Protein AF-A0A5J4PJF4-F1 (afdb_monomer)

Organism: NCBI:txid433724

Nearest PDB structures (foldseek):
  6h3s-assembly2_A  TM=4.287E-01  e=9.826E-01  Bovine Schmallenberg virus BH80/Germany/2011
  2y3w-assembly2_C  TM=3.271E-01  e=1.753E+00  Danio rerio
  2dyt-assembly1_A  TM=2.154E-01  e=3.513E+00  Saccharomyces cerevisiae
  7t7i-assembly7_J  TM=2.563E-01  e=6.268E+00  Human herpesvirus 4 strain B95-8
  5doe-assembly1_B  TM=2.335E-01  e=6.268E+00  Human herpesvirus 5 strain AD169

Sequence (119 aa):
MDNKVKKTVKIRIDGKPINCYILENDTIFIEDTIKEFFKSNSNDIPIILDITDNSQVIQIKVYKIENVIHNIKTKHLKYLAQIGLVDLIETNKNQIEPKERNLSEFDNLILQAMRYNPH

Mean predicted aligned error: 12.49 Å

Radius of gyration: 22.82 Å; Cα contacts (8 Å, |Δi|>4): 137; chains: 1; bounding box: 58×46×56 Å

Structure (mmCIF, N/CA/C/O backbone):
data_AF-A0A5J4PJF4-F1
#
_entry.id   AF-A0A5J4PJF4-F1
#
loop_
_atom_site.group_PDB
_atom_site.id
_atom_site.type_symbol
_atom_site.label_atom_id
_atom_site.label_alt_id
_atom_site.label_comp_id
_atom_site.label_asym_id
_atom_site.label_entity_id
_atom_site.label_seq_id
_atom_site.pdbx_PDB_ins_code
_atom_site.Cartn_x
_atom_site.Cartn_y
_atom_site.Cartn_z
_atom_site.occupancy
_atom_site.B_iso_or_equiv
_atom_site.auth_seq_id
_atom_site.auth_comp_id
_atom_site.auth_asym_id
_atom_site.auth_atom_id
_atom_site.pdbx_PDB_model_num
ATOM 1 N N . MET A 1 1 ? 18.896 9.790 -6.501 1.00 50.44 1 MET A N 1
ATOM 2 C CA . MET A 1 1 ? 18.861 8.315 -6.582 1.00 50.44 1 MET A CA 1
ATOM 3 C C . MET A 1 1 ? 17.611 7.986 -7.364 1.00 50.44 1 MET A C 1
ATOM 5 O O . MET A 1 1 ? 16.539 8.316 -6.880 1.00 50.44 1 MET A O 1
ATOM 9 N N . ASP A 1 2 ? 17.746 7.450 -8.573 1.00 59.97 2 ASP A N 1
ATOM 10 C CA . ASP A 1 2 ? 16.590 7.116 -9.409 1.00 59.97 2 ASP A CA 1
ATOM 11 C C . ASP A 1 2 ? 15.894 5.877 -8.840 1.00 59.97 2 ASP A C 1
ATOM 13 O O . ASP A 1 2 ? 16.375 4.754 -8.996 1.00 59.97 2 ASP A O 1
ATOM 17 N N . ASN A 1 3 ? 14.771 6.065 -8.145 1.00 72.56 3 ASN A N 1
ATOM 18 C CA . ASN A 1 3 ? 13.945 4.947 -7.700 1.00 72.56 3 ASN A CA 1
ATOM 19 C C . ASN A 1 3 ? 13.039 4.522 -8.853 1.00 72.56 3 ASN A C 1
ATOM 21 O O . ASN A 1 3 ? 11.914 4.997 -9.006 1.00 72.56 3 ASN A O 1
ATOM 25 N N . LYS A 1 4 ? 13.550 3.623 -9.693 1.00 81.69 4 LYS A N 1
ATOM 26 C CA . LYS A 1 4 ? 12.781 3.086 -10.810 1.00 81.69 4 LYS A CA 1
ATOM 27 C C . LYS A 1 4 ? 11.771 2.054 -10.313 1.00 81.69 4 LYS A C 1
ATOM 29 O O . LYS A 1 4 ? 12.123 1.063 -9.666 1.00 81.69 4 LYS A O 1
ATOM 34 N N . VAL A 1 5 ? 10.499 2.306 -10.606 1.00 84.81 5 VAL A N 1
ATOM 35 C CA . VAL A 1 5 ? 9.396 1.404 -10.269 1.00 84.81 5 VAL A CA 1
ATOM 36 C C . VAL A 1 5 ? 9.378 0.260 -11.275 1.00 84.81 5 VAL A C 1
ATOM 38 O O . VAL A 1 5 ? 9.225 0.477 -12.474 1.00 84.81 5 VAL A O 1
ATOM 41 N N . LYS A 1 6 ? 9.514 -0.965 -10.771 1.00 87.69 6 LYS A N 1
ATOM 42 C CA . LYS A 1 6 ? 9.361 -2.200 -11.547 1.00 87.69 6 LYS A CA 1
ATOM 43 C C . LYS A 1 6 ? 7.890 -2.487 -11.806 1.00 87.69 6 LYS A C 1
ATOM 45 O O . LYS A 1 6 ? 7.518 -2.901 -12.900 1.00 87.69 6 LYS A O 1
ATOM 50 N N . LYS A 1 7 ? 7.0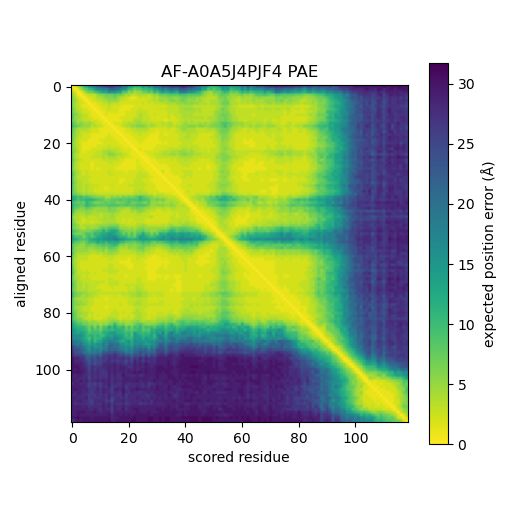53 -2.294 -10.782 1.00 87.69 7 LYS A N 1
ATOM 51 C CA . LYS A 1 7 ? 5.630 -2.630 -10.827 1.00 87.69 7 LYS A CA 1
ATOM 52 C C . LYS A 1 7 ? 4.837 -1.830 -9.803 1.00 87.69 7 LYS A C 1
ATOM 54 O O . LYS A 1 7 ? 5.274 -1.656 -8.667 1.00 87.69 7 LYS A O 1
ATOM 59 N N . THR A 1 8 ? 3.632 -1.423 -10.188 1.00 90.25 8 THR A N 1
ATOM 60 C CA . THR A 1 8 ? 2.651 -0.831 -9.274 1.00 90.25 8 THR A CA 1
ATOM 61 C C . THR A 1 8 ? 1.504 -1.811 -9.070 1.00 90.25 8 THR A C 1
ATOM 63 O O . THR A 1 8 ? 0.844 -2.225 -10.022 1.00 90.25 8 THR A O 1
ATOM 66 N N . VAL A 1 9 ? 1.256 -2.180 -7.818 1.00 90.31 9 VAL A N 1
ATOM 67 C CA . VAL A 1 9 ? 0.168 -3.064 -7.394 1.00 90.31 9 VAL A CA 1
ATOM 68 C C . VAL A 1 9 ? -0.887 -2.241 -6.674 1.00 90.31 9 VAL A C 1
ATOM 70 O O . VAL A 1 9 ? -0.562 -1.366 -5.885 1.00 90.31 9 VAL A O 1
ATOM 73 N N . LYS A 1 10 ? -2.166 -2.541 -6.897 1.00 91.81 10 LYS A N 1
ATOM 74 C CA . LYS A 1 10 ? -3.267 -1.904 -6.171 1.00 91.81 10 LYS A CA 1
ATOM 75 C C . LYS A 1 10 ? -3.904 -2.908 -5.221 1.00 91.81 10 LYS A C 1
ATOM 77 O O . LYS A 1 10 ? -4.579 -3.831 -5.674 1.00 91.81 10 LYS A O 1
ATOM 82 N N . ILE A 1 11 ? -3.712 -2.718 -3.919 1.00 91.50 11 ILE A N 1
ATOM 83 C CA . ILE A 1 11 ? -4.405 -3.507 -2.896 1.00 91.50 11 ILE A CA 1
ATOM 84 C C . ILE A 1 11 ? -5.714 -2.830 -2.509 1.00 91.50 11 ILE A C 1
ATOM 86 O O . ILE A 1 11 ? -5.850 -1.611 -2.613 1.00 91.50 11 ILE A O 1
ATOM 90 N N . ARG A 1 12 ? -6.686 -3.615 -2.042 1.00 91.75 12 ARG A N 1
ATOM 91 C CA . ARG A 1 12 ? -7.919 -3.080 -1.451 1.00 91.75 12 ARG A CA 1
ATOM 92 C C . ARG A 1 12 ? -8.009 -3.450 0.021 1.00 91.75 12 ARG A C 1
ATOM 94 O O . ARG A 1 12 ? -8.033 -4.638 0.345 1.00 91.75 12 ARG A O 1
ATOM 101 N N . ILE A 1 13 ? -8.092 -2.442 0.886 1.00 92.25 13 ILE A N 1
ATOM 102 C CA . ILE A 1 13 ? -8.326 -2.594 2.327 1.00 92.25 13 ILE A CA 1
ATOM 103 C C . ILE A 1 13 ? -9.692 -2.000 2.642 1.00 92.25 13 ILE A C 1
ATOM 105 O O . ILE A 1 13 ? -9.919 -0.818 2.403 1.00 92.25 13 ILE A O 1
ATOM 109 N N . ASP A 1 14 ? -10.617 -2.835 3.121 1.00 89.75 14 ASP A N 1
ATOM 110 C CA . ASP A 1 14 ? -12.009 -2.451 3.405 1.00 89.75 14 ASP A CA 1
ATOM 111 C C . ASP A 1 14 ? -12.659 -1.662 2.240 1.00 89.75 14 ASP A C 1
ATOM 113 O O . ASP A 1 14 ? -13.372 -0.681 2.428 1.00 89.75 14 ASP A O 1
ATOM 117 N N . GLY A 1 15 ? -12.363 -2.077 1.001 1.00 87.75 15 GLY A N 1
ATOM 118 C CA . GLY A 1 15 ? -12.866 -1.459 -0.232 1.00 87.75 15 GLY A CA 1
ATOM 119 C C . GLY A 1 15 ? -12.072 -0.248 -0.736 1.00 87.75 15 GLY A C 1
ATOM 120 O O . GLY A 1 15 ? -12.207 0.101 -1.910 1.00 87.75 15 GLY A O 1
ATOM 121 N N . LYS A 1 16 ? -11.195 0.351 0.079 1.00 91.44 16 LYS A N 1
ATOM 122 C CA . LYS A 1 16 ? -10.347 1.475 -0.343 1.00 91.44 16 LYS A CA 1
ATOM 123 C C . LYS A 1 16 ? -9.133 0.978 -1.140 1.00 91.44 16 LYS A C 1
ATOM 125 O O . LYS A 1 16 ? -8.400 0.126 -0.631 1.00 91.44 16 LYS A O 1
ATOM 130 N N . PRO A 1 17 ? -8.912 1.465 -2.375 1.00 93.31 17 PRO A N 1
ATOM 131 C CA . PRO A 1 17 ? -7.715 1.140 -3.139 1.00 93.31 17 PRO A CA 1
ATOM 132 C C . PRO A 1 17 ? -6.500 1.897 -2.592 1.00 93.31 17 PRO A C 1
ATOM 134 O O . PRO A 1 17 ? -6.596 3.088 -2.316 1.00 93.31 17 PRO A O 1
ATOM 137 N N . ILE A 1 18 ? -5.366 1.213 -2.482 1.00 94.75 18 ILE A N 1
ATOM 138 C CA . ILE A 1 18 ? -4.082 1.785 -2.058 1.00 94.75 18 ILE A CA 1
ATOM 139 C C . ILE A 1 18 ? -3.019 1.292 -3.033 1.00 94.75 18 ILE A C 1
ATOM 141 O O . ILE A 1 18 ? -2.966 0.088 -3.316 1.00 94.75 18 ILE A O 1
ATOM 145 N N . ASN A 1 19 ? -2.193 2.196 -3.562 1.00 94.00 19 ASN A N 1
ATOM 146 C CA . ASN A 1 19 ? -1.101 1.780 -4.434 1.00 94.00 19 ASN A CA 1
ATOM 147 C C . ASN A 1 19 ? 0.103 1.300 -3.613 1.00 94.00 19 ASN A C 1
ATOM 149 O O . ASN A 1 19 ? 0.457 1.844 -2.563 1.00 94.00 19 ASN A O 1
ATOM 153 N N . CYS A 1 20 ? 0.739 0.259 -4.128 1.00 93.12 20 CYS A N 1
ATOM 154 C CA . CYS A 1 20 ? 1.988 -0.302 -3.658 1.00 93.12 20 CYS A CA 1
ATOM 155 C C . CYS A 1 20 ? 2.991 -0.241 -4.808 1.00 93.12 20 CYS A C 1
ATOM 157 O O . CYS A 1 20 ? 2.720 -0.739 -5.900 1.00 93.12 20 CYS A O 1
ATOM 159 N N . TYR A 1 21 ? 4.145 0.354 -4.555 1.00 92.19 21 TYR A N 1
ATOM 160 C CA . TYR A 1 21 ? 5.220 0.518 -5.517 1.00 92.19 21 TYR A CA 1
ATOM 161 C C . TYR A 1 21 ? 6.307 -0.500 -5.204 1.00 92.19 21 TYR A C 1
ATOM 163 O O . TYR A 1 21 ? 6.898 -0.473 -4.126 1.00 92.19 21 TYR A O 1
ATOM 171 N N . ILE A 1 22 ? 6.548 -1.409 -6.141 1.00 91.44 22 ILE A N 1
ATOM 172 C CA . ILE A 1 22 ? 7.641 -2.375 -6.089 1.00 91.44 22 ILE A CA 1
ATOM 173 C C . ILE A 1 22 ? 8.753 -1.815 -6.971 1.00 91.44 22 ILE A C 1
ATOM 175 O O . ILE A 1 22 ? 8.556 -1.599 -8.171 1.00 91.44 22 ILE A O 1
ATOM 179 N N . LEU A 1 23 ? 9.903 -1.529 -6.373 1.00 90.12 23 LEU A N 1
ATOM 180 C CA . LEU A 1 23 ? 11.073 -1.024 -7.089 1.00 90.12 23 LEU A CA 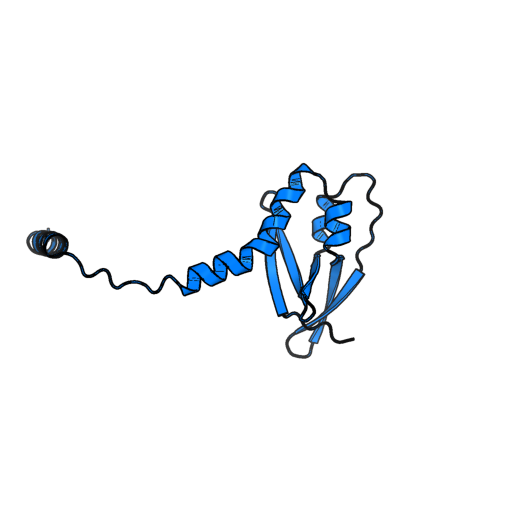1
ATOM 181 C C . LEU A 1 23 ? 11.831 -2.156 -7.795 1.00 90.12 23 LEU A C 1
ATOM 183 O O . LEU A 1 23 ? 11.595 -3.335 -7.539 1.00 90.12 23 LEU A O 1
ATOM 187 N N . GLU A 1 24 ? 12.768 -1.811 -8.6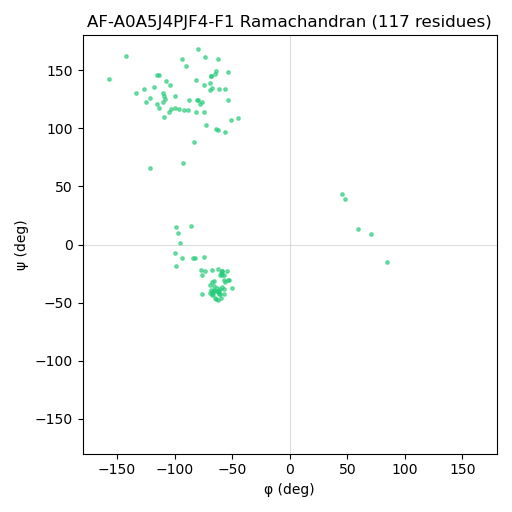80 1.00 87.06 24 GLU A N 1
ATOM 188 C CA . GLU A 1 24 ? 13.624 -2.804 -9.356 1.00 87.06 24 GLU A CA 1
ATOM 189 C C . GLU A 1 24 ? 14.485 -3.638 -8.396 1.00 87.06 24 GLU A C 1
ATOM 191 O O . GLU A 1 24 ? 14.791 -4.785 -8.701 1.00 87.06 24 GLU A O 1
ATOM 196 N N . ASN A 1 25 ? 14.817 -3.101 -7.218 1.00 88.69 25 ASN A N 1
ATOM 197 C CA . ASN A 1 25 ? 15.519 -3.820 -6.150 1.00 88.69 25 ASN A CA 1
ATOM 198 C C . ASN A 1 25 ? 14.576 -4.612 -5.217 1.00 88.69 25 ASN A C 1
ATOM 200 O O . ASN A 1 25 ? 14.959 -4.930 -4.093 1.00 88.69 25 ASN A O 1
ATOM 204 N N . ASP A 1 26 ? 13.329 -4.832 -5.638 1.00 87.25 26 ASP A N 1
ATOM 205 C CA . ASP A 1 26 ? 12.258 -5.509 -4.897 1.00 87.25 26 ASP A CA 1
ATOM 206 C C . ASP A 1 26 ? 11.876 -4.852 -3.552 1.00 87.25 26 ASP A C 1
ATOM 208 O O . ASP A 1 26 ? 11.119 -5.418 -2.761 1.00 87.25 26 ASP A O 1
ATOM 212 N N . THR A 1 27 ? 12.318 -3.614 -3.296 1.00 90.88 27 THR A N 1
ATOM 213 C CA . THR A 1 27 ? 11.820 -2.830 -2.158 1.00 90.88 27 THR A CA 1
ATOM 214 C C . THR A 1 27 ? 10.368 -2.437 -2.404 1.00 90.88 27 THR A C 1
ATOM 216 O O . THR A 1 27 ? 10.026 -1.928 -3.473 1.00 90.88 27 THR A O 1
ATOM 219 N N . ILE A 1 28 ? 9.522 -2.631 -1.390 1.00 93.06 28 ILE A N 1
ATOM 220 C CA . ILE A 1 28 ? 8.090 -2.346 -1.473 1.00 93.06 28 ILE A CA 1
ATOM 221 C C . ILE A 1 28 ? 7.746 -1.117 -0.635 1.00 93.06 28 ILE A C 1
ATOM 223 O O . ILE A 1 28 ? 7.978 -1.075 0.580 1.00 93.06 28 ILE A O 1
ATOM 227 N N . PHE A 1 29 ? 7.121 -0.152 -1.297 1.00 94.56 29 PHE A N 1
ATOM 228 C CA . PHE A 1 29 ? 6.545 1.043 -0.705 1.00 94.56 29 PHE A CA 1
ATOM 229 C C . PHE A 1 29 ? 5.025 1.034 -0.838 1.00 94.56 29 PHE A C 1
ATOM 231 O O . PHE A 1 29 ? 4.484 0.540 -1.821 1.00 94.56 29 PHE A O 1
ATOM 238 N N . ILE A 1 30 ? 4.322 1.581 0.146 1.00 95.12 30 ILE A N 1
ATOM 239 C CA . ILE A 1 30 ? 2.858 1.667 0.176 1.00 95.12 30 ILE A CA 1
ATOM 240 C C . ILE A 1 30 ? 2.476 3.127 0.409 1.00 95.12 30 ILE A C 1
ATOM 242 O O . ILE A 1 30 ? 3.061 3.768 1.278 1.00 95.12 30 ILE A O 1
ATOM 246 N N . GLU A 1 31 ? 1.522 3.655 -0.356 1.00 95.38 31 GLU A N 1
ATOM 247 C CA . GLU A 1 31 ? 1.061 5.045 -0.222 1.00 95.38 31 GLU A CA 1
ATOM 248 C C . GLU A 1 31 ? 0.636 5.415 1.199 1.00 95.38 31 GLU A C 1
ATOM 250 O O . GLU A 1 31 ? 0.097 4.596 1.943 1.00 95.38 31 GLU A O 1
ATOM 255 N N . ASP A 1 32 ? 0.839 6.683 1.557 1.00 95.44 32 ASP A N 1
ATOM 256 C CA . ASP A 1 32 ? 0.562 7.231 2.886 1.00 95.44 32 ASP A CA 1
ATOM 257 C C . ASP A 1 32 ? -0.894 7.096 3.351 1.00 95.44 32 ASP A C 1
ATOM 259 O O . ASP A 1 32 ? -1.149 7.036 4.556 1.00 95.44 32 ASP A O 1
ATOM 263 N N . THR A 1 33 ? -1.839 6.951 2.423 1.00 94.50 33 THR A N 1
ATOM 264 C CA . THR A 1 33 ? -3.249 6.635 2.701 1.00 94.50 33 THR A CA 1
ATOM 265 C C . THR A 1 33 ? -3.424 5.374 3.560 1.00 94.50 33 THR A C 1
ATOM 267 O O . THR A 1 33 ? -4.404 5.259 4.299 1.00 94.50 33 THR A O 1
ATOM 270 N N . ILE A 1 34 ? -2.439 4.463 3.574 1.00 94.50 34 ILE A N 1
ATOM 271 C CA . ILE A 1 34 ? -2.399 3.297 4.471 1.00 94.50 34 ILE A CA 1
ATOM 272 C C . ILE A 1 34 ? -2.423 3.668 5.962 1.00 94.50 34 ILE A C 1
ATOM 274 O O . ILE A 1 34 ? -2.857 2.862 6.791 1.00 94.50 34 ILE A O 1
ATOM 278 N N . LYS A 1 35 ? -2.008 4.891 6.317 1.00 94.62 35 LYS A N 1
ATOM 279 C CA . LYS A 1 35 ? -1.934 5.381 7.700 1.00 94.62 35 LYS A CA 1
ATOM 280 C C . LYS A 1 35 ? -3.278 5.316 8.426 1.00 94.62 35 LYS A C 1
ATOM 282 O O . LYS A 1 35 ? -3.304 5.070 9.630 1.00 94.62 35 LYS A O 1
ATOM 287 N N . GLU A 1 36 ? -4.399 5.461 7.717 1.00 94.00 36 GLU A N 1
ATOM 288 C CA . GLU A 1 36 ? -5.747 5.333 8.299 1.00 94.00 36 GLU A CA 1
ATOM 289 C C . GLU A 1 36 ? -5.975 3.969 8.982 1.00 94.00 36 GLU A C 1
ATOM 291 O O . GLU A 1 36 ? -6.773 3.830 9.916 1.00 94.00 36 GLU A O 1
ATOM 296 N N . PHE A 1 37 ? -5.241 2.946 8.540 1.00 94.56 37 PHE A N 1
ATOM 297 C CA . PHE A 1 37 ? -5.364 1.571 9.010 1.00 94.56 37 PHE A CA 1
ATOM 298 C C . PHE A 1 37 ? -4.367 1.209 10.121 1.00 94.56 37 PHE A C 1
ATOM 300 O O . PHE A 1 37 ? -4.394 0.071 10.611 1.00 94.56 37 PHE A O 1
ATOM 307 N N . PHE A 1 38 ? -3.526 2.154 10.550 1.00 95.38 38 PHE A N 1
ATOM 308 C CA . PHE A 1 38 ? -2.545 1.961 11.617 1.00 95.38 38 PHE A CA 1
ATOM 309 C C . PHE A 1 38 ? -3.184 1.896 13.012 1.00 95.38 38 PHE A C 1
ATOM 311 O O . PHE A 1 38 ? -4.342 2.273 13.234 1.00 95.38 38 PHE A O 1
ATOM 318 N N . LYS A 1 39 ? -2.427 1.346 13.966 1.00 94.81 39 LYS A N 1
ATOM 319 C CA . LYS A 1 39 ? -2.727 1.369 15.403 1.00 94.81 39 LYS A CA 1
ATOM 320 C C . LYS A 1 39 ? -2.695 2.817 15.906 1.00 94.81 39 LYS A C 1
ATOM 322 O O . LYS A 1 39 ? -1.925 3.632 15.407 1.00 94.81 39 LYS A O 1
ATOM 327 N N . SER A 1 40 ? -3.499 3.136 16.919 1.00 88.88 40 SER A N 1
ATOM 328 C CA . SER A 1 40 ? -3.637 4.511 17.427 1.00 88.88 40 SER A CA 1
ATOM 329 C C . SER A 1 40 ? -2.342 5.106 17.997 1.00 88.88 40 SER A C 1
ATOM 331 O O . SER A 1 40 ? -2.225 6.319 18.086 1.00 88.88 40 SER A O 1
ATOM 333 N N . ASN A 1 41 ? -1.378 4.266 18.381 1.00 89.00 41 ASN A N 1
ATOM 334 C CA . ASN A 1 41 ? -0.071 4.654 18.915 1.00 89.00 41 ASN A CA 1
ATOM 335 C C . ASN A 1 41 ? 1.054 4.659 17.860 1.00 89.00 41 ASN A C 1
ATOM 337 O O . ASN A 1 41 ? 2.226 4.737 18.219 1.00 89.00 41 ASN A O 1
ATOM 341 N N . SER A 1 42 ? 0.721 4.528 16.575 1.00 88.75 42 SER A N 1
ATOM 342 C CA . SER A 1 42 ? 1.708 4.576 15.498 1.00 88.75 42 SER A CA 1
ATOM 343 C C . SER A 1 42 ? 2.176 6.010 15.256 1.00 88.75 42 SER A C 1
ATOM 345 O O . SER A 1 42 ? 1.422 6.831 14.735 1.00 88.75 42 SER A O 1
ATOM 347 N N . ASN A 1 43 ? 3.452 6.273 15.533 1.00 86.31 43 ASN A N 1
ATOM 348 C CA . ASN A 1 43 ? 4.105 7.559 15.263 1.00 86.31 43 ASN A CA 1
ATOM 349 C C . ASN A 1 43 ? 4.921 7.557 13.964 1.00 86.31 43 ASN A C 1
ATOM 351 O O . ASN A 1 43 ? 5.748 8.439 13.752 1.00 86.31 43 ASN A O 1
ATOM 355 N N . ASP A 1 44 ? 4.713 6.558 13.107 1.00 91.25 44 ASP A N 1
ATOM 356 C CA . ASP A 1 44 ? 5.510 6.402 11.901 1.00 91.25 44 ASP A CA 1
ATOM 357 C C . ASP A 1 44 ? 5.239 7.507 10.866 1.00 91.25 44 ASP A C 1
ATOM 359 O O . ASP A 1 44 ? 4.093 7.920 10.620 1.00 91.25 44 ASP A O 1
ATOM 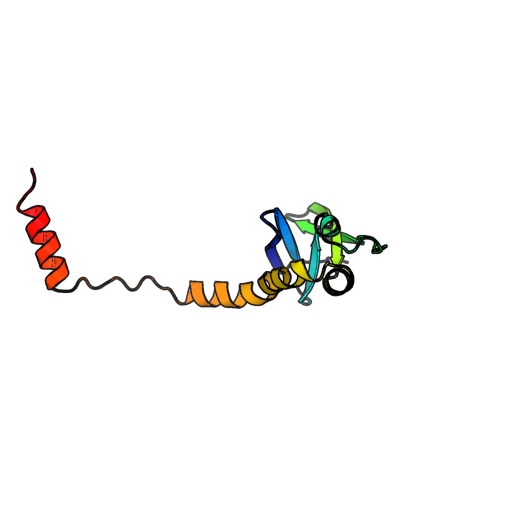363 N N . ILE A 1 45 ? 6.316 7.983 10.246 1.00 91.56 45 ILE A N 1
ATOM 364 C CA . ILE A 1 45 ? 6.317 9.150 9.361 1.00 91.56 45 ILE A CA 1
ATOM 365 C C . ILE A 1 45 ? 6.541 8.664 7.926 1.00 91.56 45 ILE A C 1
ATOM 367 O O . ILE A 1 45 ? 7.467 7.885 7.695 1.00 91.56 45 ILE A O 1
ATOM 371 N N . PRO A 1 46 ? 5.717 9.099 6.955 1.00 94.81 46 PRO A N 1
ATOM 372 C CA . PRO A 1 46 ? 5.920 8.701 5.574 1.00 94.81 46 PRO A CA 1
ATOM 373 C C . PRO A 1 46 ? 7.203 9.340 5.040 1.00 94.81 46 PRO A C 1
ATOM 375 O O . PRO A 1 46 ? 7.528 10.484 5.366 1.00 94.81 46 PRO A O 1
ATOM 378 N N . ILE A 1 47 ? 7.903 8.616 4.180 1.00 94.12 47 ILE A N 1
ATOM 379 C CA . ILE A 1 47 ? 9.032 9.144 3.420 1.00 94.12 47 ILE A CA 1
ATOM 380 C C . ILE A 1 47 ? 8.555 9.641 2.057 1.00 94.12 47 ILE A C 1
ATOM 382 O O . ILE A 1 47 ? 7.498 9.236 1.571 1.00 94.12 47 ILE A O 1
ATOM 386 N N . ILE A 1 48 ? 9.345 10.508 1.429 1.00 94.25 48 ILE A N 1
ATOM 387 C CA . ILE A 1 48 ? 9.112 10.924 0.047 1.00 94.25 48 ILE A CA 1
ATOM 388 C C . ILE A 1 48 ? 9.818 9.926 -0.871 1.00 94.25 48 ILE A C 1
ATOM 390 O O . ILE A 1 48 ? 11.018 9.687 -0.733 1.00 94.25 48 ILE A O 1
ATOM 394 N N . LEU A 1 49 ? 9.056 9.335 -1.784 1.00 90.81 49 LEU A N 1
ATOM 395 C CA . LEU A 1 49 ? 9.545 8.523 -2.884 1.00 90.81 49 LEU A CA 1
ATOM 396 C C . LEU A 1 49 ? 9.433 9.340 -4.167 1.00 90.81 49 LEU A C 1
ATOM 398 O O . LEU A 1 49 ? 8.331 9.659 -4.611 1.00 90.81 49 LEU A O 1
ATOM 402 N N . ASP A 1 50 ? 10.585 9.655 -4.744 1.00 89.81 50 ASP A N 1
ATOM 403 C CA . ASP A 1 50 ? 10.688 10.258 -6.067 1.00 89.81 50 ASP A CA 1
ATOM 404 C C . ASP A 1 50 ? 10.558 9.151 -7.124 1.00 89.81 50 ASP A C 1
ATOM 406 O O . ASP A 1 50 ? 11.409 8.264 -7.197 1.00 89.81 50 ASP A O 1
ATOM 410 N N . ILE A 1 51 ? 9.486 9.182 -7.915 1.00 81.56 51 ILE A N 1
ATOM 411 C CA . ILE A 1 51 ? 9.227 8.248 -9.017 1.00 81.56 51 ILE A CA 1
ATOM 412 C C . ILE A 1 51 ? 9.383 9.000 -10.333 1.00 81.56 51 ILE A C 1
ATOM 414 O O . ILE A 1 51 ? 8.750 10.034 -10.538 1.00 81.56 51 ILE A O 1
ATOM 418 N N . THR A 1 52 ? 10.193 8.466 -11.242 1.00 76.81 52 THR A N 1
ATOM 419 C CA . THR A 1 52 ? 10.347 9.031 -12.586 1.00 76.81 52 THR A CA 1
ATOM 420 C C . THR A 1 52 ? 9.302 8.433 -13.526 1.00 76.81 52 THR A C 1
ATOM 422 O O . THR A 1 52 ? 9.342 7.236 -13.807 1.00 76.81 52 THR A O 1
ATOM 425 N N . ASP A 1 53 ? 8.398 9.266 -14.039 1.00 69.25 53 ASP A N 1
ATOM 426 C CA . ASP A 1 53 ? 7.402 8.916 -15.057 1.00 69.25 53 ASP A CA 1
ATOM 427 C C . ASP A 1 53 ? 7.528 9.878 -16.247 1.00 69.25 53 ASP A C 1
ATOM 429 O O . ASP A 1 53 ? 7.467 11.093 -16.075 1.00 69.25 53 ASP A O 1
ATOM 433 N N . ASN A 1 54 ? 7.755 9.352 -17.456 1.00 66.12 54 ASN A N 1
ATOM 434 C CA . ASN A 1 54 ? 7.877 10.130 -18.700 1.00 66.12 54 ASN A CA 1
ATOM 435 C C . ASN A 1 54 ? 8.762 11.396 -18.588 1.00 66.12 54 ASN A C 1
ATOM 437 O O . ASN A 1 54 ? 8.411 12.463 -19.093 1.00 66.12 54 ASN A O 1
ATOM 441 N N . SER A 1 55 ? 9.919 11.274 -17.924 1.00 70.75 55 SER A N 1
ATOM 442 C CA . SER A 1 55 ? 10.888 12.360 -17.670 1.00 70.75 55 SER A CA 1
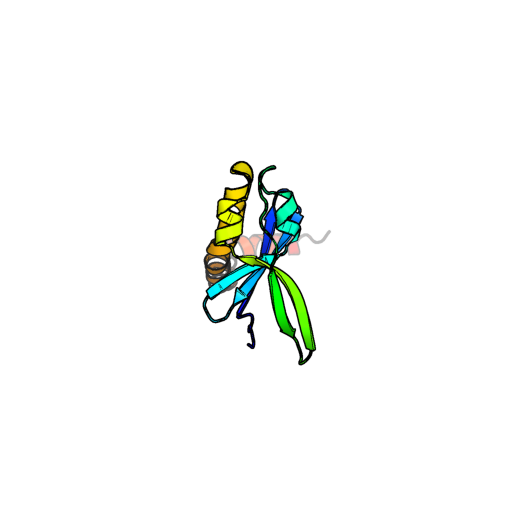ATOM 443 C C . SER A 1 55 ? 10.442 13.438 -16.668 1.00 70.75 55 SER A C 1
ATOM 445 O O . SER A 1 55 ? 11.139 14.439 -16.503 1.00 70.75 55 SER A O 1
ATOM 447 N N . GLN A 1 56 ? 9.326 13.237 -15.964 1.00 72.69 56 GLN A N 1
ATOM 448 C CA . GLN A 1 56 ? 8.918 14.029 -14.804 1.00 72.69 56 GLN A CA 1
ATOM 449 C C . GLN A 1 56 ? 9.170 13.242 -13.515 1.00 72.69 56 GLN A C 1
ATOM 451 O O . GLN A 1 56 ? 8.899 12.046 -13.436 1.00 72.69 56 GLN A O 1
ATOM 456 N N . VAL A 1 57 ? 9.694 13.922 -12.493 1.00 82.06 57 VAL A N 1
ATOM 457 C CA . VAL A 1 57 ? 9.857 13.348 -11.153 1.00 82.06 57 VAL A CA 1
ATOM 458 C C . VAL A 1 57 ? 8.610 13.673 -10.339 1.00 82.06 57 VAL A C 1
ATOM 460 O O . VAL A 1 57 ? 8.320 14.839 -10.073 1.00 82.06 57 VAL A O 1
ATOM 463 N N . ILE A 1 58 ? 7.874 12.639 -9.949 1.00 86.06 58 ILE A N 1
ATOM 464 C CA . ILE A 1 58 ? 6.688 12.730 -9.101 1.00 86.06 58 ILE A CA 1
ATOM 465 C C . ILE A 1 58 ? 7.094 12.365 -7.677 1.00 86.06 58 ILE A C 1
ATOM 467 O O . ILE A 1 58 ? 7.666 11.304 -7.440 1.00 86.06 58 ILE A O 1
ATOM 471 N N . GLN A 1 59 ? 6.767 13.231 -6.721 1.00 90.00 59 GLN A N 1
ATOM 472 C CA . GLN A 1 59 ? 7.045 13.002 -5.306 1.00 90.00 59 GLN A CA 1
AT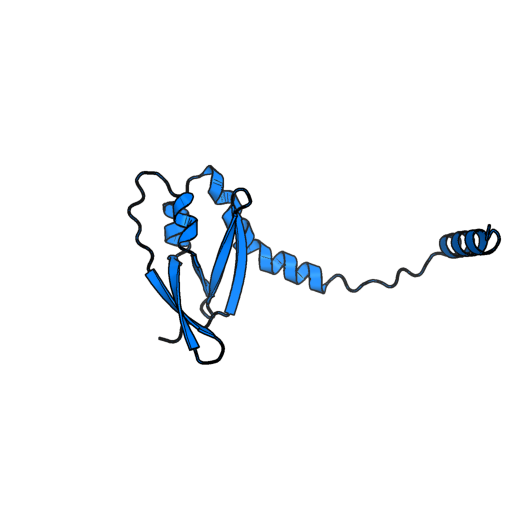OM 473 C C . GLN A 1 59 ? 5.815 12.416 -4.617 1.00 90.00 59 GLN A C 1
ATOM 475 O O . GLN A 1 59 ? 4.776 13.073 -4.526 1.00 90.00 59 GLN A O 1
ATOM 480 N N . ILE A 1 60 ? 5.929 11.192 -4.109 1.00 91.50 60 ILE A N 1
ATOM 481 C CA . ILE A 1 60 ? 4.827 10.483 -3.450 1.00 91.50 60 ILE A CA 1
ATOM 482 C C . ILE A 1 60 ? 5.196 10.197 -2.000 1.00 91.50 60 ILE A C 1
ATOM 484 O O . ILE A 1 60 ? 6.302 9.757 -1.703 1.00 91.50 60 ILE A O 1
ATOM 488 N N . LYS A 1 61 ? 4.262 10.426 -1.074 1.00 95.56 61 LYS A N 1
ATOM 489 C CA . LYS A 1 61 ? 4.435 10.037 0.329 1.00 95.56 61 LYS A CA 1
ATOM 490 C C . LYS A 1 61 ? 4.121 8.557 0.496 1.00 95.56 61 LYS A C 1
ATOM 492 O O . LYS A 1 61 ? 3.029 8.108 0.152 1.00 95.56 61 LYS A O 1
ATOM 497 N N . VAL A 1 62 ? 5.071 7.808 1.039 1.00 95.88 62 VAL A N 1
ATOM 498 C CA . VAL A 1 62 ? 4.969 6.354 1.169 1.00 95.88 62 VAL A CA 1
ATOM 499 C C . VAL A 1 62 ? 5.565 5.844 2.477 1.00 95.88 62 VAL A C 1
ATOM 501 O O . VAL A 1 62 ? 6.385 6.498 3.116 1.00 95.88 62 VAL A O 1
ATOM 504 N N . TYR A 1 63 ? 5.195 4.626 2.846 1.00 96.50 63 TYR A N 1
ATOM 505 C CA . TYR A 1 63 ? 5.780 3.847 3.929 1.00 96.50 63 TYR A CA 1
ATOM 506 C C . TYR A 1 63 ? 6.465 2.603 3.370 1.00 96.50 63 TYR A C 1
ATOM 508 O O . TYR A 1 63 ? 5.978 2.002 2.412 1.00 96.50 63 TYR A O 1
ATOM 516 N N . LYS A 1 64 ? 7.568 2.168 3.986 1.00 94.44 64 LYS A N 1
ATOM 517 C CA . LYS A 1 64 ? 8.135 0.839 3.709 1.00 94.44 64 LYS A CA 1
ATOM 518 C C . LYS A 1 64 ? 7.162 -0.248 4.158 1.00 94.44 64 LYS A C 1
ATOM 520 O O . LYS A 1 64 ? 6.495 -0.095 5.181 1.00 94.44 64 LYS A O 1
ATOM 525 N N . ILE A 1 65 ? 7.124 -1.373 3.449 1.00 94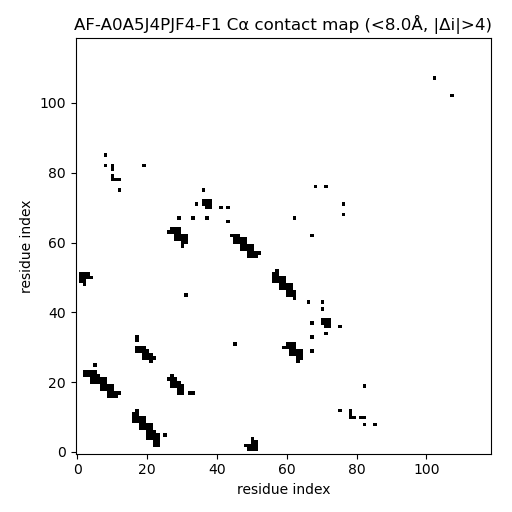.12 65 ILE A N 1
ATOM 526 C CA . ILE A 1 65 ? 6.252 -2.493 3.829 1.00 94.12 65 ILE A CA 1
ATOM 527 C C . ILE A 1 65 ? 6.513 -2.998 5.258 1.00 94.12 65 ILE A C 1
ATOM 529 O O . ILE A 1 65 ? 5.562 -3.277 5.980 1.00 94.12 65 ILE A O 1
ATOM 533 N N . GLU A 1 66 ? 7.771 -3.044 5.704 1.00 92.88 66 GLU A N 1
ATOM 534 C CA . GLU A 1 66 ? 8.152 -3.452 7.067 1.00 92.88 66 GLU A CA 1
ATOM 535 C C . GLU A 1 66 ? 7.513 -2.546 8.127 1.00 92.88 66 GLU A C 1
ATOM 537 O O . GLU A 1 66 ? 6.894 -3.017 9.085 1.00 92.88 66 GLU A O 1
ATOM 542 N N . ASN A 1 67 ? 7.582 -1.233 7.901 1.00 94.44 67 ASN A N 1
ATOM 543 C CA . ASN A 1 67 ? 6.949 -0.227 8.739 1.00 94.44 67 ASN A CA 1
ATOM 544 C C . ASN A 1 67 ? 5.422 -0.383 8.767 1.00 94.44 67 ASN A C 1
ATOM 546 O O . ASN A 1 67 ? 4.807 -0.304 9.833 1.00 94.44 67 ASN A O 1
ATOM 550 N N . VAL A 1 68 ? 4.803 -0.644 7.611 1.00 94.94 68 VAL A N 1
ATOM 551 C CA . VAL A 1 68 ? 3.360 -0.904 7.522 1.00 94.94 68 VAL A CA 1
ATOM 552 C C . VAL A 1 68 ? 2.991 -2.157 8.311 1.00 94.94 68 VAL A C 1
ATOM 554 O O . VAL A 1 68 ? 2.064 -2.104 9.113 1.00 94.94 68 VAL A O 1
ATOM 557 N N . ILE A 1 69 ? 3.721 -3.264 8.151 1.00 93.75 69 ILE A N 1
ATOM 558 C CA . ILE A 1 69 ? 3.481 -4.520 8.881 1.00 93.75 69 ILE A CA 1
ATOM 559 C C . ILE A 1 69 ? 3.549 -4.290 10.395 1.00 93.75 69 ILE A C 1
ATOM 561 O O . ILE A 1 69 ? 2.695 -4.782 11.136 1.00 93.75 69 ILE A O 1
ATOM 565 N N . HIS A 1 70 ? 4.527 -3.512 10.859 1.00 93.69 70 HIS A N 1
ATOM 566 C CA . HIS A 1 70 ? 4.689 -3.219 12.279 1.00 93.69 70 HIS A CA 1
ATOM 567 C C . HIS A 1 70 ? 3.524 -2.388 12.850 1.00 93.69 70 HIS A C 1
ATOM 569 O O . HIS A 1 70 ? 3.043 -2.646 13.962 1.00 93.69 70 HIS A O 1
ATOM 575 N N . ASN A 1 71 ? 3.036 -1.408 12.085 1.00 95.00 71 ASN A N 1
ATOM 576 C CA . ASN A 1 71 ? 2.096 -0.397 12.571 1.00 95.00 71 ASN A CA 1
ATOM 577 C C . ASN A 1 71 ? 0.624 -0.666 12.230 1.00 95.00 71 ASN A C 1
ATOM 579 O O . ASN A 1 71 ? -0.259 -0.114 12.889 1.00 95.00 71 ASN A O 1
ATOM 583 N N . ILE A 1 72 ? 0.318 -1.520 11.252 1.00 94.75 72 ILE A N 1
ATOM 584 C CA . ILE A 1 72 ? -1.060 -1.796 10.834 1.00 94.75 72 ILE A CA 1
ATOM 585 C C . ILE A 1 72 ? -1.848 -2.557 11.912 1.00 94.75 72 ILE A C 1
ATOM 587 O O . ILE A 1 72 ? -1.324 -3.410 12.632 1.00 94.75 72 ILE A O 1
ATOM 591 N N . LYS A 1 73 ? -3.149 -2.267 12.037 1.00 95.00 73 LYS A N 1
ATOM 592 C CA . LYS A 1 73 ? -4.056 -3.064 12.880 1.00 95.00 73 LYS A CA 1
ATOM 593 C C . LYS A 1 73 ? -4.106 -4.505 12.361 1.00 95.00 73 LYS A C 1
ATOM 595 O O . LYS A 1 73 ? -4.346 -4.720 11.175 1.00 95.00 73 LYS A O 1
ATOM 600 N N . THR A 1 74 ? -3.997 -5.488 13.258 1.00 92.81 74 THR A N 1
ATOM 601 C CA . THR A 1 74 ? -3.936 -6.925 12.921 1.00 92.81 74 THR A CA 1
ATOM 602 C C . THR A 1 74 ? -5.056 -7.377 11.980 1.00 92.81 74 THR A C 1
ATOM 604 O O . THR A 1 74 ? -4.811 -8.143 11.053 1.00 92.81 74 THR A O 1
ATOM 607 N N . LYS A 1 75 ? -6.275 -6.838 12.143 1.00 93.44 75 LYS A N 1
ATOM 608 C CA . LYS A 1 75 ? -7.425 -7.159 11.280 1.00 93.44 75 LYS A CA 1
ATOM 609 C C . LYS A 1 75 ? -7.216 -6.841 9.790 1.00 93.44 75 LYS A C 1
ATOM 611 O O . LYS A 1 75 ? -7.875 -7.455 8.952 1.00 93.44 75 LYS A O 1
ATOM 616 N N . HIS A 1 76 ? -6.320 -5.910 9.457 1.00 93.50 76 HIS A N 1
ATOM 617 C CA . HIS A 1 76 ? -6.032 -5.511 8.079 1.00 93.50 76 HIS A CA 1
ATOM 618 C C . HIS A 1 76 ? -4.758 -6.161 7.510 1.00 93.50 76 HIS A C 1
ATOM 620 O O . HIS A 1 76 ? -4.514 -6.051 6.312 1.00 93.50 76 HIS A O 1
ATOM 626 N N . LEU A 1 77 ? -3.968 -6.880 8.322 1.00 91.31 77 LEU A N 1
ATOM 627 C CA . LEU A 1 77 ? -2.705 -7.488 7.882 1.00 91.31 77 LEU A CA 1
ATOM 628 C C . LEU A 1 77 ? -2.915 -8.472 6.719 1.00 91.31 77 LEU A C 1
ATOM 630 O O . LEU A 1 77 ? -2.133 -8.500 5.772 1.00 91.31 77 LEU A O 1
ATOM 634 N N . LYS A 1 78 ? -4.036 -9.207 6.742 1.00 91.31 78 LYS A N 1
ATOM 635 C CA . LYS A 1 78 ? -4.445 -10.144 5.683 1.00 91.31 78 LYS A CA 1
ATOM 636 C C . LYS A 1 78 ? -4.489 -9.518 4.287 1.00 91.31 78 LYS A C 1
ATOM 638 O O . LYS A 1 78 ? -4.258 -10.212 3.305 1.00 91.31 78 LYS A O 1
ATOM 643 N N . TYR A 1 79 ? -4.778 -8.220 4.176 1.00 91.06 79 TYR A N 1
ATOM 644 C CA . TYR A 1 79 ? -4.888 -7.570 2.874 1.00 91.06 79 TYR A CA 1
ATOM 645 C C . TYR A 1 79 ? -3.522 -7.355 2.214 1.00 91.06 79 TYR A C 1
ATOM 647 O O . TYR A 1 79 ? -3.467 -7.310 0.989 1.00 91.06 79 TYR A O 1
ATOM 655 N N . LEU A 1 80 ? -2.428 -7.309 2.987 1.00 90.25 80 LEU A N 1
ATOM 656 C CA . LEU A 1 80 ? -1.069 -7.193 2.444 1.00 90.25 80 LEU A CA 1
ATOM 657 C C . LEU A 1 80 ? -0.641 -8.449 1.673 1.00 90.25 80 LEU A C 1
ATOM 659 O O . LEU A 1 80 ? 0.196 -8.351 0.780 1.00 90.25 80 LEU A O 1
ATOM 663 N N . ALA A 1 81 ? -1.263 -9.606 1.933 1.00 88.25 81 ALA A N 1
ATOM 664 C CA . ALA A 1 81 ? -1.027 -10.820 1.151 1.00 88.25 81 ALA A CA 1
ATOM 665 C C . ALA A 1 81 ? -1.348 -10.622 -0.342 1.00 88.25 81 ALA A C 1
ATOM 667 O O . ALA A 1 81 ? -0.726 -11.260 -1.184 1.00 88.25 81 ALA A O 1
ATOM 668 N N . GLN A 1 82 ? -2.251 -9.690 -0.687 1.00 87.19 82 GLN A N 1
ATOM 669 C CA . GLN A 1 82 ? -2.540 -9.337 -2.082 1.00 87.19 82 GLN A CA 1
ATOM 670 C C . GLN A 1 82 ? -1.280 -8.910 -2.842 1.00 87.19 82 GLN A C 1
ATOM 672 O O . GLN A 1 82 ? -1.198 -9.197 -4.027 1.00 87.19 82 GLN A O 1
ATOM 677 N N . ILE A 1 83 ? -0.300 -8.285 -2.173 1.00 85.56 83 ILE A N 1
ATOM 678 C CA . ILE A 1 83 ? 0.956 -7.833 -2.789 1.00 85.56 83 ILE A CA 1
ATOM 679 C C . ILE A 1 83 ? 1.771 -9.030 -3.296 1.00 85.56 83 ILE A C 1
ATOM 681 O O . ILE A 1 83 ? 2.213 -9.025 -4.439 1.00 85.56 83 ILE A O 1
ATOM 685 N N . GLY A 1 84 ? 1.921 -10.076 -2.476 1.00 79.62 84 GLY A N 1
ATOM 686 C CA . GLY A 1 84 ? 2.677 -11.281 -2.844 1.00 79.62 84 GLY A CA 1
ATOM 687 C C . GLY A 1 84 ? 1.924 -12.227 -3.785 1.00 79.62 84 GLY A C 1
ATOM 688 O O . GLY A 1 84 ? 2.536 -13.024 -4.486 1.00 79.62 84 GLY A O 1
ATOM 689 N N . LEU A 1 85 ? 0.592 -12.140 -3.830 1.00 78.00 85 LEU A N 1
ATOM 690 C CA . LEU A 1 85 ? -0.230 -12.976 -4.709 1.00 78.00 85 LEU A CA 1
ATOM 691 C C . LEU A 1 85 ? -0.353 -12.428 -6.138 1.00 78.00 85 LEU A C 1
ATOM 693 O O . LEU A 1 85 ? -0.841 -13.150 -7.007 1.00 78.00 85 LEU A O 1
ATOM 697 N N . VAL A 1 86 ? 0.067 -11.187 -6.417 1.00 71.31 86 VAL A N 1
ATOM 698 C CA . VAL A 1 86 ? -0.095 -10.602 -7.762 1.00 71.31 86 VAL A CA 1
ATOM 699 C C . VAL A 1 86 ? 0.644 -11.410 -8.821 1.00 71.31 86 VAL A C 1
ATOM 701 O O . VAL A 1 86 ? 0.079 -11.672 -9.880 1.00 71.31 86 VAL A O 1
ATOM 704 N N . ASP A 1 87 ? 1.863 -11.857 -8.529 1.00 64.69 87 ASP A N 1
ATOM 705 C CA . ASP A 1 87 ? 2.667 -12.608 -9.496 1.00 64.69 87 ASP A CA 1
ATOM 706 C C . ASP A 1 87 ? 2.048 -13.983 -9.797 1.00 64.69 87 ASP A C 1
ATOM 708 O O . ASP A 1 87 ? 2.069 -14.440 -10.939 1.00 64.69 87 ASP A O 1
ATOM 712 N N . LEU A 1 88 ? 1.380 -14.608 -8.819 1.00 60.56 88 LEU A N 1
ATOM 713 C CA . LEU A 1 88 ? 0.615 -15.842 -9.032 1.00 60.56 88 LEU A CA 1
ATOM 714 C C . LEU A 1 88 ? -0.625 -15.604 -9.904 1.00 60.56 88 LEU A C 1
ATOM 716 O O . LEU A 1 88 ? -0.955 -16.436 -10.748 1.00 60.56 88 LEU A O 1
ATOM 720 N N . ILE A 1 89 ? -1.317 -14.475 -9.727 1.00 60.88 89 ILE A N 1
ATOM 721 C CA . ILE A 1 89 ? -2.498 -14.126 -10.530 1.00 60.88 89 ILE A CA 1
ATOM 722 C C . ILE A 1 89 ? -2.096 -13.810 -11.977 1.00 60.88 89 ILE A C 1
ATOM 724 O O . ILE A 1 89 ? -2.772 -14.245 -12.907 1.00 60.88 89 ILE A O 1
ATOM 728 N N . GLU A 1 90 ? -1.001 -13.081 -12.186 1.00 58.59 90 GLU A N 1
ATOM 729 C CA . GLU A 1 90 ? -0.480 -12.772 -13.525 1.00 58.59 90 GLU A CA 1
ATOM 730 C C . GLU A 1 90 ? 0.040 -14.021 -14.243 1.00 58.59 90 GLU A C 1
ATOM 732 O O . GLU A 1 90 ? -0.272 -14.224 -15.416 1.00 58.59 90 GLU A O 1
ATOM 737 N N . THR A 1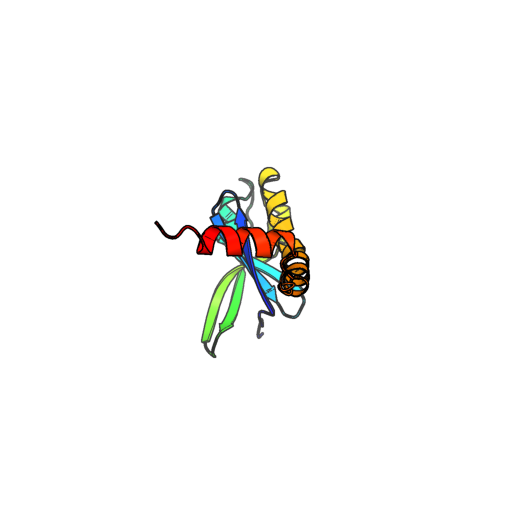 91 ? 0.729 -14.914 -13.528 1.00 57.62 91 THR A N 1
ATOM 738 C CA . THR A 1 91 ? 1.186 -16.197 -14.085 1.00 57.62 91 THR A CA 1
ATOM 739 C C . THR A 1 91 ? 0.005 -17.069 -14.519 1.00 57.62 91 THR A C 1
ATOM 741 O O . THR A 1 91 ? 0.036 -17.651 -15.600 1.00 57.62 91 THR A O 1
ATOM 744 N N . ASN A 1 92 ? -1.076 -17.108 -13.732 1.00 54.34 92 ASN A N 1
ATOM 745 C CA . ASN A 1 92 ? -2.287 -17.849 -14.097 1.00 54.34 92 ASN A CA 1
ATOM 746 C C . ASN A 1 92 ? -3.041 -17.216 -15.276 1.00 54.34 92 ASN A C 1
ATOM 748 O O . ASN A 1 92 ? -3.591 -17.941 -16.098 1.00 54.34 92 ASN A O 1
ATOM 752 N N . LYS A 1 93 ? -3.058 -15.882 -15.409 1.00 51.44 93 LYS A N 1
ATOM 753 C CA . LYS A 1 93 ? -3.679 -15.218 -16.571 1.00 51.44 93 LYS A CA 1
ATOM 754 C C . LYS A 1 93 ? -2.977 -15.570 -17.881 1.00 51.44 93 LYS A C 1
ATOM 756 O O . LYS A 1 93 ? -3.658 -15.783 -18.876 1.00 51.44 93 LYS A O 1
ATOM 761 N N . ASN A 1 94 ? -1.652 -15.693 -17.862 1.00 52.03 94 ASN A N 1
ATOM 762 C CA . ASN A 1 94 ? -0.871 -16.073 -19.042 1.00 52.03 94 ASN A CA 1
ATOM 763 C C . ASN A 1 94 ? -0.983 -17.569 -19.398 1.00 52.03 94 ASN A C 1
ATOM 765 O O . ASN A 1 94 ? -0.547 -17.965 -20.472 1.00 52.03 94 ASN A O 1
ATOM 769 N N . GLN A 1 95 ? -1.563 -18.399 -18.524 1.00 50.97 95 GLN A N 1
ATOM 770 C CA . GLN A 1 95 ? -1.849 -19.814 -18.802 1.00 50.97 95 GLN A CA 1
ATOM 771 C C . GLN A 1 95 ? -3.265 -20.051 -19.341 1.00 50.97 95 GLN A C 1
ATOM 773 O O . GLN A 1 95 ? -3.563 -21.143 -19.825 1.00 50.97 95 GLN A O 1
ATOM 778 N N . ILE A 1 96 ? -4.140 -19.045 -19.284 1.00 49.50 96 ILE A N 1
ATOM 779 C CA . ILE A 1 96 ? -5.459 -19.100 -19.912 1.00 49.50 96 ILE A CA 1
ATOM 780 C C . ILE A 1 96 ? -5.313 -18.503 -21.313 1.00 49.50 96 ILE A C 1
ATOM 782 O O . ILE A 1 96 ? -5.824 -17.425 -21.608 1.00 49.50 96 ILE A O 1
ATOM 786 N N . GLU A 1 97 ? -4.619 -19.215 -22.203 1.00 45.59 97 GLU A N 1
ATOM 787 C CA . GLU A 1 97 ? -5.011 -19.115 -23.606 1.00 45.59 97 GLU A CA 1
ATOM 788 C C . GLU A 1 97 ? -6.494 -19.504 -23.667 1.00 45.59 97 GLU A C 1
ATOM 790 O O . GLU A 1 97 ? -6.895 -20.485 -23.020 1.00 45.59 97 GLU A O 1
ATOM 795 N N . PRO A 1 98 ? -7.348 -18.754 -24.382 1.00 45.50 98 PRO A N 1
ATOM 796 C CA . PRO A 1 98 ? -8.676 -19.243 -24.668 1.00 45.50 98 PRO A CA 1
ATOM 797 C C . PRO A 1 98 ? -8.463 -20.506 -25.495 1.00 45.50 98 PRO A C 1
ATOM 799 O O . PRO A 1 98 ? -8.212 -20.428 -26.692 1.00 45.50 98 PRO A O 1
ATOM 802 N N . LYS A 1 99 ? -8.534 -21.684 -24.860 1.00 50.47 99 LYS A N 1
ATOM 803 C CA . LYS A 1 99 ? -8.839 -22.908 -25.590 1.00 50.47 99 LYS A CA 1
ATOM 804 C C . LYS A 1 99 ? -10.083 -22.551 -26.377 1.00 50.47 99 LYS A C 1
ATOM 806 O O . LYS A 1 99 ? -11.142 -22.375 -25.768 1.00 50.47 99 LYS A O 1
ATOM 811 N N . GLU A 1 100 ? -9.940 -22.384 -27.690 1.00 52.47 100 GLU A N 1
ATOM 812 C CA . GLU A 1 100 ? -11.066 -22.469 -28.599 1.00 52.47 100 GLU A CA 1
ATOM 813 C C . GLU A 1 100 ? -11.815 -23.712 -28.143 1.00 52.47 100 GLU A C 1
ATOM 815 O O . GLU A 1 100 ? -11.290 -24.830 -28.163 1.00 52.47 100 GLU A O 1
ATOM 820 N N . ARG A 1 101 ? -12.986 -23.497 -27.538 1.00 54.91 101 ARG A N 1
ATOM 821 C CA . ARG A 1 101 ? -13.847 -24.603 -27.167 1.00 54.91 101 ARG A CA 1
ATOM 822 C C . ARG A 1 101 ? -14.224 -25.207 -28.505 1.00 54.91 101 ARG A C 1
ATOM 824 O O . ARG A 1 101 ? -15.083 -24.658 -29.185 1.00 54.91 101 ARG A O 1
ATOM 831 N N . ASN A 1 102 ? -13.548 -26.288 -28.888 1.00 58.41 102 ASN A N 1
ATOM 832 C CA . ASN A 1 102 ? -14.048 -27.196 -29.902 1.00 58.41 102 ASN A CA 1
ATOM 833 C C . ASN A 1 102 ? -15.411 -27.641 -29.386 1.00 58.41 102 ASN A C 1
ATOM 835 O O . ASN A 1 102 ? -15.503 -28.459 -28.470 1.00 58.41 102 ASN A O 1
ATOM 839 N N . LEU A 1 103 ? -16.447 -26.968 -29.884 1.00 61.28 103 LEU A N 1
ATOM 840 C CA . LEU A 1 103 ? -17.833 -27.265 -29.589 1.00 61.28 103 LEU A CA 1
ATOM 841 C C . LEU A 1 103 ? -18.024 -28.744 -29.903 1.00 61.28 103 LEU A C 1
ATOM 843 O O . LEU A 1 103 ? -17.675 -29.199 -30.996 1.00 61.28 103 LEU A O 1
ATOM 847 N N . SER A 1 104 ? -18.503 -29.500 -28.920 1.00 71.06 104 SER A N 1
ATOM 848 C CA . SER A 1 104 ? -18.776 -30.914 -29.134 1.00 71.06 104 SER A CA 1
ATOM 849 C C . SER A 1 104 ? -19.858 -31.063 -30.209 1.00 71.06 104 SER A C 1
ATOM 851 O O . SER A 1 104 ? -20.621 -30.131 -30.477 1.00 71.06 104 SER A O 1
ATOM 853 N N . GLU A 1 105 ? -19.966 -32.235 -30.835 1.00 71.62 105 GLU A N 1
ATOM 854 C CA . GLU A 1 105 ? -21.038 -32.505 -31.809 1.00 71.62 105 GLU A CA 1
ATOM 855 C C . GLU A 1 105 ? -22.434 -32.210 -31.231 1.00 71.62 105 GLU A C 1
ATOM 857 O O . GLU A 1 105 ? -23.318 -31.742 -31.946 1.00 71.62 105 GLU A O 1
ATOM 862 N N . PHE A 1 106 ? -22.606 -32.382 -29.918 1.00 74.25 106 PHE A N 1
ATOM 863 C CA . PHE A 1 106 ? -23.827 -32.024 -29.205 1.00 74.25 106 PHE A CA 1
ATOM 864 C C . PHE A 1 106 ? -24.083 -30.508 -29.172 1.00 74.25 106 PHE A C 1
ATOM 866 O O . PHE A 1 106 ? -25.202 -30.063 -29.425 1.00 74.25 106 PHE A O 1
ATOM 873 N N . ASP A 1 107 ? -23.051 -29.699 -28.932 1.00 76.56 107 ASP A N 1
ATOM 874 C CA . ASP A 1 107 ? -23.174 -28.237 -28.937 1.00 76.56 107 ASP A CA 1
ATOM 875 C C . ASP A 1 107 ? -23.502 -27.709 -30.344 1.00 76.56 107 ASP A C 1
ATOM 877 O O . ASP A 1 107 ? -24.301 -26.781 -30.502 1.00 76.56 107 ASP A O 1
ATOM 881 N N . ASN A 1 108 ? -22.947 -28.347 -31.380 1.00 78.12 108 ASN A N 1
ATOM 882 C CA . ASN A 1 108 ? -23.280 -28.040 -32.771 1.00 78.12 108 ASN A CA 1
ATOM 883 C C . ASN A 1 108 ? -24.737 -28.389 -33.101 1.00 78.12 108 ASN A C 1
ATOM 885 O O . ASN A 1 108 ? -25.409 -27.603 -33.771 1.00 78.12 108 ASN A O 1
ATOM 889 N N . LEU A 1 109 ? -25.255 -29.509 -32.586 1.00 79.25 109 LEU A N 1
ATOM 890 C CA . LEU A 1 109 ? -26.665 -29.882 -32.738 1.00 79.25 109 LEU A CA 1
ATOM 891 C C . LEU A 1 109 ? -27.604 -28.876 -32.061 1.00 79.25 109 LEU A C 1
ATOM 893 O O . LEU A 1 109 ? -28.623 -28.513 -32.649 1.00 79.25 109 LEU A O 1
ATOM 897 N N . ILE A 1 110 ? -27.257 -28.368 -30.873 1.00 79.19 110 ILE A N 1
ATOM 898 C CA . ILE A 1 110 ? -28.052 -27.328 -30.199 1.00 79.19 110 ILE A CA 1
ATOM 899 C C . ILE A 1 110 ? -28.043 -26.024 -31.001 1.00 79.19 110 ILE A C 1
ATOM 901 O O . ILE A 1 110 ? -29.104 -25.446 -31.239 1.00 79.19 110 ILE A O 1
ATOM 905 N N . LEU A 1 111 ? -26.878 -25.573 -31.475 1.00 77.88 111 LEU A N 1
ATOM 906 C CA . LEU A 1 111 ? -26.790 -24.374 -32.315 1.00 77.88 111 LEU A CA 1
ATOM 907 C C . LEU A 1 111 ? -27.583 -24.524 -33.616 1.00 77.88 111 LEU A C 1
ATOM 909 O O . LEU A 1 111 ? -28.226 -23.575 -34.068 1.00 77.88 111 LEU A O 1
ATOM 913 N N . GLN A 1 112 ? -27.565 -25.713 -34.214 1.00 75.44 112 GLN A N 1
ATOM 914 C CA . GLN A 1 112 ? -28.337 -26.005 -35.411 1.00 75.44 112 GLN A CA 1
ATOM 915 C C . GLN A 1 112 ? -29.843 -25.996 -35.118 1.00 75.44 112 GLN A C 1
ATOM 917 O O . GLN A 1 112 ? -30.594 -25.372 -35.864 1.00 75.44 112 GLN A O 1
ATOM 922 N N . ALA A 1 113 ? -30.285 -26.585 -34.004 1.00 75.69 113 ALA A N 1
ATOM 923 C CA . ALA A 1 113 ? -31.683 -26.547 -33.576 1.00 75.69 113 ALA A CA 1
ATOM 924 C C . ALA A 1 113 ? -32.171 -25.111 -33.309 1.00 75.69 113 ALA A C 1
ATOM 926 O O . ALA A 1 113 ? -33.267 -24.746 -33.731 1.00 75.69 113 ALA A O 1
ATOM 927 N N . MET A 1 114 ? -31.335 -24.266 -32.695 1.00 73.94 114 MET A N 1
ATOM 928 C CA . MET A 1 114 ? -31.643 -22.846 -32.478 1.00 73.94 114 MET A CA 1
ATOM 929 C C . MET A 1 114 ? -31.740 -22.046 -33.785 1.00 73.94 114 MET A C 1
ATOM 931 O O . MET A 1 114 ? -32.521 -21.105 -33.865 1.00 73.94 114 MET A O 1
ATOM 935 N N . ARG A 1 115 ? -30.978 -22.415 -34.824 1.00 73.00 115 ARG A N 1
ATOM 936 C CA . ARG A 1 115 ? -31.074 -21.794 -36.159 1.00 73.00 115 ARG A CA 1
ATOM 937 C C . ARG A 1 115 ? -32.289 -22.258 -36.960 1.00 73.00 115 ARG A C 1
ATOM 939 O O . ARG A 1 115 ? -32.731 -21.517 -37.829 1.00 73.00 115 ARG A O 1
ATOM 946 N N . TYR A 1 116 ? -32.799 -23.462 -36.698 1.00 65.50 116 TYR A N 1
ATOM 947 C CA . TYR A 1 116 ? -33.964 -24.026 -37.391 1.00 65.50 116 TYR A CA 1
ATOM 948 C C . TYR A 1 116 ? -35.310 -23.541 -36.841 1.00 65.50 116 TYR A C 1
ATOM 950 O O . TYR A 1 116 ? -36.325 -23.735 -37.504 1.00 65.50 116 TYR A O 1
ATOM 958 N N . ASN A 1 117 ? -35.321 -22.875 -35.684 1.00 58.56 117 ASN A N 1
ATOM 959 C CA . ASN A 1 117 ? -36.493 -22.169 -35.177 1.00 58.56 117 ASN A CA 1
ATOM 960 C C . ASN A 1 117 ? -36.176 -20.677 -34.966 1.00 58.56 117 ASN A C 1
ATOM 962 O O . ASN A 1 117 ? -36.136 -20.216 -33.821 1.00 58.56 117 ASN A O 1
ATOM 966 N N . PRO A 1 118 ? -35.899 -19.913 -36.043 1.00 58.28 118 PRO A N 1
ATOM 967 C CA . PRO A 1 118 ? -36.022 -18.473 -35.944 1.00 58.28 118 PRO A CA 1
ATOM 968 C C . PRO A 1 118 ? -37.521 -18.191 -35.776 1.00 58.28 118 PRO A C 1
ATOM 970 O O . PRO A 1 118 ? -38.336 -18.835 -36.430 1.00 58.28 118 PRO A O 1
ATOM 973 N N . HIS A 1 119 ? -37.874 -17.312 -34.845 1.00 54.59 119 HIS A N 1
ATOM 974 C CA . HIS A 1 119 ? -39.260 -16.912 -34.593 1.00 54.59 119 HIS A CA 1
ATOM 975 C C . HIS A 1 119 ? -40.099 -16.701 -35.860 1.00 54.59 119 HIS A C 1
ATOM 977 O O . HIS A 1 119 ? -39.567 -16.100 -36.823 1.00 54.59 119 HIS A O 1
#

Foldseek 3Di:
DAFEFPDWDWFAFVNDTWIWTQTPVRWIKTAPVLVVQFDPPQPDFWDWDFHADPNDTDTTTTDTPVSSCVTGDPVRNVRCVSVVCPVVVVVVVVVCPPPPPPQPPVSVVVVVVVVVDDD

pLDDT: mean 81.54, std 14.77, range [45.5, 96.5]

Solvent-accessible surface area (backbone atoms only — 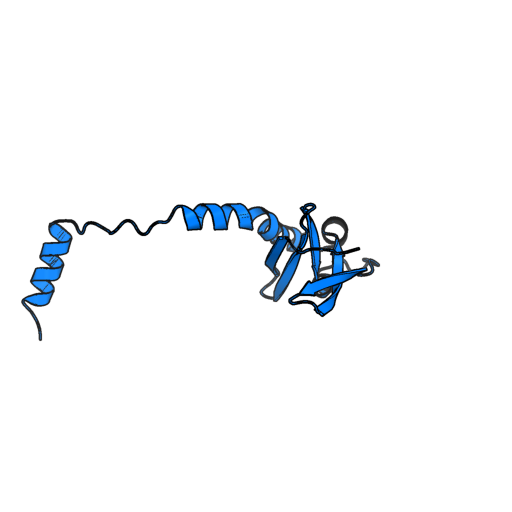not comparable to full-atom values): 7178 Å² total; per-residue (Å²): 130,89,49,54,70,66,45,78,45,76,39,58,57,98,79,46,76,43,53,30,43,29,30,72,86,69,50,45,33,32,39,49,78,56,59,83,51,36,39,96,84,58,83,82,76,63,42,79,44,54,36,74,53,98,92,42,78,45,80,39,54,21,35,50,52,69,60,46,66,73,33,40,34,74,91,56,55,71,45,60,52,52,68,75,44,45,64,59,54,54,55,52,55,74,68,58,64,80,70,76,75,76,69,48,74,66,53,49,49,51,56,50,54,56,66,74,58,67,132

Secondary structure (DSSP, 8-state):
--B-EEEEEEEEETTEEEEEEEETT--EEEEGGGGGGB-TT----PEEEEEEETTEEEEEEEEEHHHHHHHB-HHHHGGGHHHHHHHHHHHHHTT---------HHHHHHHHHHHH---